Protein AF-A0A2H0YS61-F1 (afdb_monomer_lite)

Secondary structure (DSSP, 8-state):
-----HHHHHHHHHHHHHH---HHHHHHHHHHHHHHHHHTT-SS--HHHHHHHHHHHHHHHHT----

Foldseek 3Di:
DADADPLLVVVLVVCCVPVVDDPVLVVQLVVQQVVVCVVVVHPHRYSVSSVVSSVVVVVVVVVDPDD

Radius of gyration: 12.26 Å; chains: 1; bounding box: 33×25×31 Å

Sequence (67 aa):
YCRLDKKGVSLMTDLVNRLHISRRAIDRIIRLARTIADMRGAEHISYSDLAESAQFRVSQSEIFPGC

Structure (mmCIF, N/CA/C/O backbone):
data_AF-A0A2H0YS61-F1
#
_entry.id   AF-A0A2H0YS61-F1
#
loop_
_atom_site.group_PDB
_atom_site.id
_atom_site.type_symbol
_atom_site.label_atom_id
_atom_site.label_alt_id
_atom_site.label_comp_id
_atom_site.label_asym_id
_atom_site.label_entity_id
_atom_site.label_seq_id
_atom_site.pdbx_PDB_ins_code
_atom_site.Cartn_x
_atom_site.Cartn_y
_atom_site.Cartn_z
_atom_site.occupancy
_atom_site.B_iso_or_equiv
_atom_site.auth_seq_id
_atom_site.auth_comp_id
_atom_site.auth_asym_id
_atom_site.auth_atom_id
_atom_site.pdbx_PDB_model_num
ATOM 1 N N . TYR A 1 1 ? -2.978 -13.173 5.309 1.00 46.44 1 TYR A N 1
ATOM 2 C CA . TYR A 1 1 ? -3.640 -12.893 4.019 1.00 46.44 1 TYR A CA 1
ATOM 3 C C . TYR A 1 1 ? -4.505 -11.6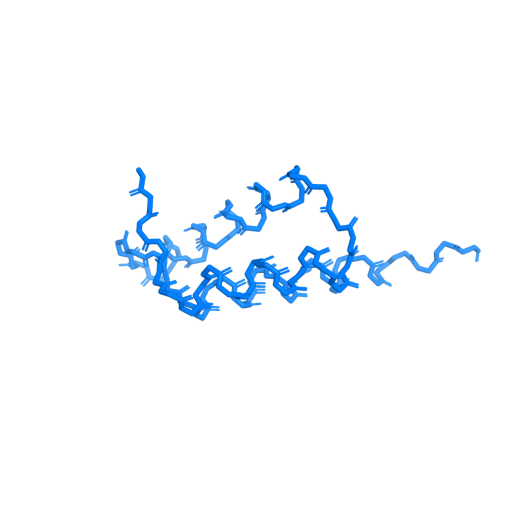53 4.179 1.00 46.44 1 TYR A C 1
ATOM 5 O O . TYR A 1 1 ? -5.490 -11.705 4.899 1.00 46.44 1 TYR A O 1
ATOM 13 N N . CYS A 1 2 ? -4.102 -10.525 3.589 1.00 55.03 2 CYS A N 1
ATOM 14 C CA . CYS A 1 2 ? -4.889 -9.289 3.605 1.00 55.03 2 CYS A CA 1
ATOM 15 C C . CYS A 1 2 ? -5.971 -9.376 2.522 1.00 55.03 2 CYS A C 1
ATOM 17 O O . CYS A 1 2 ? -5.643 -9.610 1.358 1.00 55.03 2 CYS A O 1
ATOM 19 N N . ARG A 1 3 ? -7.249 -9.217 2.884 1.00 59.88 3 ARG A N 1
ATOM 20 C CA . ARG A 1 3 ? -8.325 -9.073 1.897 1.00 59.88 3 ARG A CA 1
ATOM 21 C C . ARG A 1 3 ? -8.254 -7.658 1.336 1.00 59.88 3 ARG A C 1
ATOM 23 O O . ARG A 1 3 ? -8.696 -6.720 1.988 1.00 59.88 3 ARG A O 1
ATOM 30 N N . LEU A 1 4 ? -7.667 -7.515 0.150 1.00 68.12 4 LEU A N 1
ATOM 31 C CA . LEU A 1 4 ? -7.837 -6.294 -0.625 1.00 68.12 4 LEU A CA 1
ATOM 32 C C . LEU A 1 4 ? -9.291 -6.205 -1.074 1.00 68.12 4 LEU A C 1
ATOM 34 O O . LEU A 1 4 ? -9.852 -7.164 -1.606 1.00 68.12 4 LEU A O 1
ATOM 38 N N . ASP A 1 5 ? -9.873 -5.032 -0.879 1.00 74.62 5 ASP A N 1
ATOM 39 C CA . ASP A 1 5 ? -11.190 -4.733 -1.407 1.00 74.62 5 ASP A CA 1
ATOM 40 C C . ASP A 1 5 ? -11.151 -4.676 -2.947 1.00 74.62 5 ASP A C 1
ATOM 42 O O . ASP A 1 5 ? -10.087 -4.469 -3.543 1.00 74.62 5 ASP A O 1
ATOM 46 N N . LYS A 1 6 ? -12.301 -4.815 -3.619 1.00 77.94 6 LYS A N 1
ATOM 47 C CA . LYS A 1 6 ? -12.368 -4.843 -5.101 1.00 77.94 6 LYS A CA 1
ATOM 48 C C . LYS A 1 6 ? -11.66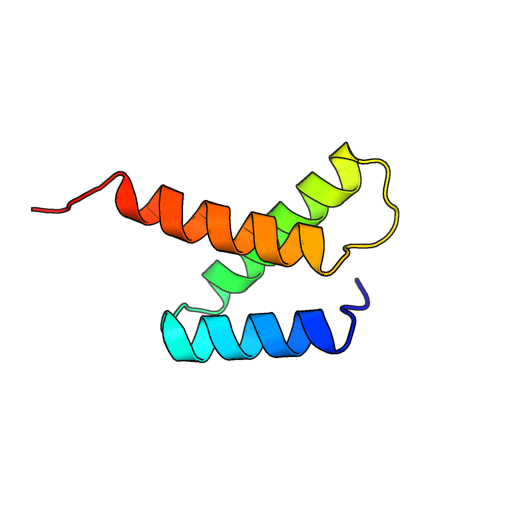3 -3.641 -5.749 1.00 77.94 6 LYS A C 1
ATOM 50 O O . LYS A 1 6 ? -11.010 -3.782 -6.781 1.00 77.94 6 LYS A O 1
ATOM 55 N N . LYS A 1 7 ? -11.745 -2.472 -5.1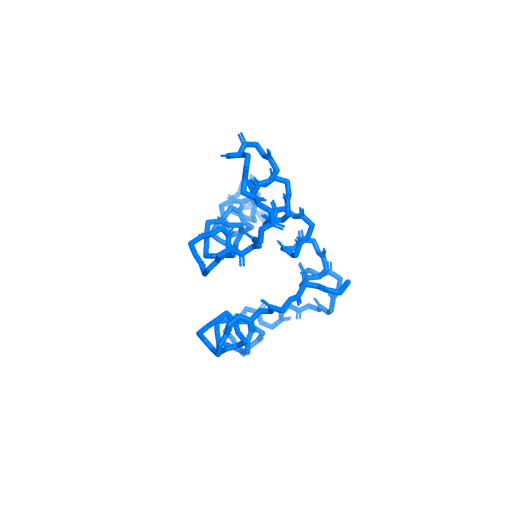05 1.00 81.31 7 LYS A N 1
ATOM 56 C CA . LYS A 1 7 ? -11.067 -1.239 -5.535 1.00 81.31 7 LYS A CA 1
ATOM 57 C C . LYS A 1 7 ? -9.542 -1.339 -5.445 1.00 81.31 7 LYS A C 1
ATOM 59 O O . LYS A 1 7 ? -8.849 -0.860 -6.335 1.00 81.31 7 LYS A O 1
ATOM 64 N N . GLY A 1 8 ? -9.020 -1.978 -4.398 1.00 81.94 8 GLY A N 1
ATOM 65 C CA . GLY A 1 8 ? -7.582 -2.184 -4.223 1.00 81.94 8 GLY A CA 1
ATOM 66 C C . GLY A 1 8 ? -7.008 -3.123 -5.281 1.00 81.94 8 GLY A C 1
ATOM 67 O O . GLY A 1 8 ? -5.937 -2.858 -5.817 1.00 81.94 8 GLY A O 1
ATOM 68 N N . VAL A 1 9 ? -7.754 -4.170 -5.646 1.00 83.00 9 VAL A N 1
ATOM 69 C CA . VAL A 1 9 ? -7.368 -5.075 -6.741 1.00 83.00 9 VAL A CA 1
ATOM 70 C C . VAL A 1 9 ? -7.323 -4.332 -8.077 1.00 83.00 9 VAL A C 1
ATOM 72 O O . VAL A 1 9 ? -6.315 -4.427 -8.772 1.00 83.00 9 VAL A O 1
ATOM 75 N N . SER A 1 10 ? -8.355 -3.543 -8.401 1.00 86.31 10 SER A N 1
ATOM 76 C CA . SER A 1 10 ? -8.379 -2.734 -9.631 1.00 86.31 10 SER A CA 1
ATOM 77 C C . SER A 1 10 ? -7.190 -1.778 -9.707 1.00 86.31 10 SER A C 1
ATOM 79 O O . SER A 1 10 ? -6.514 -1.721 -10.728 1.00 86.31 10 SER A O 1
ATOM 81 N N . LEU A 1 11 ? -6.874 -1.095 -8.602 1.00 84.44 11 LEU A N 1
ATOM 82 C CA . LEU A 1 11 ? -5.746 -0.168 -8.533 1.00 84.44 11 LEU A CA 1
ATOM 83 C C . LEU A 1 11 ? -4.408 -0.880 -8.769 1.00 84.44 11 LEU A C 1
ATOM 85 O O . LEU A 1 11 ? -3.557 -0.365 -9.489 1.00 84.44 11 LEU A O 1
ATOM 89 N N . MET A 1 12 ? -4.221 -2.085 -8.224 1.00 82.19 12 MET A N 1
ATOM 90 C CA . MET A 1 12 ? -3.020 -2.875 -8.507 1.00 82.19 12 MET A CA 1
ATOM 91 C C . MET A 1 12 ? -2.927 -3.279 -9.979 1.00 82.19 12 MET A C 1
ATOM 93 O O . MET A 1 12 ? -1.847 -3.190 -10.561 1.00 82.19 12 MET A O 1
ATOM 97 N N . THR A 1 13 ? -4.036 -3.699 -10.588 1.00 84.75 13 THR A N 1
ATOM 98 C CA . THR A 1 13 ? -4.084 -4.033 -12.016 1.00 84.75 13 THR A CA 1
ATOM 99 C C . THR A 1 13 ? -3.754 -2.815 -12.880 1.00 84.75 13 THR A C 1
ATOM 101 O O . THR A 1 13 ? -2.919 -2.915 -13.778 1.00 84.75 13 THR A O 1
ATOM 104 N N . ASP A 1 14 ? -4.318 -1.650 -12.561 1.00 86.31 14 ASP A N 1
ATOM 105 C CA . ASP A 1 14 ? -4.043 -0.399 -13.269 1.00 86.31 14 ASP A CA 1
ATOM 106 C C . ASP A 1 14 ? -2.582 0.030 -13.128 1.00 86.31 14 ASP A C 1
ATOM 108 O O . ASP A 1 14 ? -1.955 0.415 -14.111 1.00 86.31 14 ASP A O 1
ATOM 112 N N . LEU A 1 15 ? -1.991 -0.082 -11.936 1.00 83.00 15 LEU A N 1
ATOM 113 C CA . LEU A 1 15 ? -0.576 0.235 -11.724 1.00 83.00 15 LEU A CA 1
ATOM 114 C C . LEU A 1 15 ? 0.349 -0.672 -12.535 1.00 83.00 15 LEU A C 1
ATOM 116 O O . LEU A 1 15 ? 1.329 -0.193 -13.101 1.00 83.00 15 LEU A O 1
ATOM 120 N N . VAL A 1 16 ? 0.047 -1.968 -12.613 1.00 84.12 16 VAL A N 1
ATOM 121 C CA . VAL A 1 16 ? 0.820 -2.911 -13.433 1.00 84.12 16 VAL A CA 1
ATOM 122 C C . VAL A 1 16 ? 0.716 -2.556 -14.912 1.00 84.12 16 VAL A C 1
ATOM 124 O O . VAL A 1 16 ? 1.736 -2.537 -15.598 1.00 84.12 16 VAL A O 1
ATOM 127 N N . ASN A 1 17 ? -0.485 -2.216 -15.381 1.00 84.62 17 ASN A N 1
ATOM 128 C CA . ASN A 1 17 ? -0.719 -1.828 -16.769 1.00 84.62 17 ASN A CA 1
ATOM 129 C C . ASN A 1 17 ? -0.057 -0.490 -17.127 1.00 84.62 17 ASN A C 1
ATOM 131 O O . ASN A 1 17 ? 0.477 -0.355 -18.220 1.00 84.62 17 ASN A O 1
ATOM 135 N N . ARG A 1 18 ? -0.082 0.498 -16.221 1.00 81.75 18 ARG A N 1
ATOM 136 C CA . ARG A 1 18 ? 0.417 1.860 -16.485 1.00 81.75 18 ARG A CA 1
ATOM 137 C C . ARG A 1 18 ? 1.916 2.019 -16.260 1.00 81.75 18 ARG A C 1
ATOM 139 O O . ARG A 1 18 ? 2.553 2.781 -16.975 1.00 81.75 18 ARG A O 1
ATOM 146 N N . LEU A 1 19 ? 2.471 1.350 -15.251 1.00 76.88 19 LEU A N 1
ATOM 147 C CA . LEU A 1 19 ? 3.870 1.523 -14.842 1.00 76.88 19 LEU A CA 1
ATOM 148 C C . LEU A 1 19 ? 4.768 0.353 -15.274 1.00 76.88 19 LEU A C 1
ATOM 150 O O . LEU A 1 19 ? 5.965 0.387 -14.999 1.00 76.88 19 LEU A O 1
ATOM 154 N N . HIS A 1 20 ? 4.207 -0.695 -15.896 1.00 80.12 20 HIS A N 1
ATOM 155 C CA . HIS A 1 20 ? 4.917 -1.915 -16.315 1.00 80.12 20 HIS A CA 1
ATOM 156 C C . HIS A 1 20 ? 5.842 -2.491 -15.227 1.00 80.12 20 HIS A C 1
ATOM 158 O O . HIS A 1 20 ? 6.935 -2.998 -15.485 1.00 80.12 20 HIS A O 1
ATOM 164 N N . ILE A 1 21 ? 5.410 -2.392 -13.968 1.00 78.19 21 ILE A N 1
ATOM 165 C CA . ILE A 1 21 ? 6.220 -2.772 -12.815 1.00 78.19 21 ILE A CA 1
ATOM 166 C C . ILE A 1 21 ? 6.152 -4.276 -12.540 1.00 78.19 21 ILE A C 1
ATOM 168 O O . ILE A 1 21 ? 5.108 -4.916 -12.635 1.00 78.19 21 ILE A O 1
ATOM 172 N N . SER A 1 22 ? 7.287 -4.849 -12.136 1.00 83.69 22 SER A N 1
ATOM 173 C CA . SER A 1 22 ? 7.383 -6.274 -11.813 1.00 83.69 22 SER A CA 1
ATOM 174 C C . SER A 1 22 ? 6.659 -6.635 -10.513 1.00 83.69 22 SER A C 1
ATOM 176 O O . SER A 1 22 ? 6.441 -5.789 -9.642 1.00 83.69 22 SER A O 1
ATOM 178 N N . ARG A 1 23 ? 6.377 -7.933 -10.316 1.00 79.38 23 ARG A N 1
ATOM 179 C CA . ARG A 1 23 ? 5.792 -8.473 -9.071 1.00 79.38 23 ARG A CA 1
ATOM 180 C C . ARG A 1 23 ? 6.519 -7.975 -7.810 1.00 79.38 23 ARG A C 1
ATOM 182 O O . ARG A 1 23 ? 5.873 -7.636 -6.831 1.00 79.38 23 ARG A O 1
ATOM 189 N N . ARG A 1 24 ? 7.846 -7.800 -7.866 1.00 83.62 24 ARG A N 1
ATOM 190 C CA . ARG A 1 24 ? 8.655 -7.273 -6.747 1.00 83.62 24 ARG A CA 1
ATOM 191 C C . ARG A 1 24 ? 8.288 -5.845 -6.337 1.00 83.62 24 ARG A C 1
ATOM 193 O O . ARG A 1 24 ? 8.473 -5.464 -5.182 1.00 83.62 24 ARG A O 1
ATOM 200 N N . ALA A 1 25 ? 7.860 -5.017 -7.286 1.00 83.00 25 ALA A N 1
ATOM 201 C CA . ALA A 1 25 ? 7.384 -3.670 -6.995 1.00 83.00 25 ALA A CA 1
ATOM 202 C C . ALA A 1 25 ? 6.016 -3.721 -6.308 1.00 83.00 25 ALA A C 1
ATOM 204 O O . ALA A 1 25 ? 5.820 -3.025 -5.318 1.00 83.00 25 ALA A O 1
ATOM 205 N N . ILE A 1 26 ? 5.129 -4.606 -6.774 1.00 84.75 26 ILE A N 1
ATOM 206 C CA . ILE A 1 26 ? 3.829 -4.865 -6.144 1.00 84.75 26 ILE A CA 1
ATOM 207 C C . ILE A 1 26 ? 4.028 -5.332 -4.698 1.00 84.75 26 ILE A C 1
ATOM 209 O O . ILE A 1 26 ? 3.453 -4.747 -3.788 1.00 84.75 26 ILE A O 1
ATOM 213 N N . ASP A 1 27 ? 4.917 -6.298 -4.456 1.00 86.50 27 ASP A N 1
ATOM 214 C CA . ASP A 1 27 ? 5.205 -6.804 -3.106 1.00 86.50 27 ASP A CA 1
ATOM 215 C C . ASP A 1 27 ? 5.763 -5.720 -2.171 1.00 86.50 27 ASP A C 1
ATOM 217 O O . ASP A 1 27 ? 5.581 -5.775 -0.953 1.00 86.50 27 ASP A O 1
ATOM 221 N N . ARG A 1 28 ? 6.468 -4.720 -2.717 1.00 87.00 28 ARG A N 1
ATOM 222 C CA . ARG A 1 28 ? 6.894 -3.541 -1.950 1.00 87.00 28 ARG A CA 1
ATOM 223 C C . ARG A 1 28 ? 5.725 -2.619 -1.629 1.00 87.00 28 ARG A C 1
ATOM 225 O O . ARG A 1 28 ? 5.632 -2.193 -0.486 1.00 87.00 28 ARG A O 1
ATOM 232 N N . ILE A 1 29 ? 4.840 -2.356 -2.591 1.00 86.88 29 ILE A N 1
ATOM 233 C CA . ILE A 1 29 ? 3.632 -1.544 -2.380 1.00 86.88 29 ILE A CA 1
ATOM 234 C C . ILE A 1 29 ? 2.750 -2.184 -1.303 1.00 86.88 29 ILE A C 1
ATOM 236 O O . ILE A 1 29 ? 2.295 -1.484 -0.409 1.00 86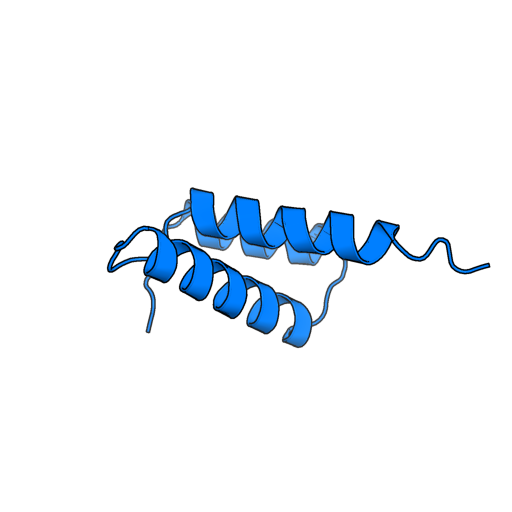.88 29 ILE A O 1
ATOM 240 N N . ILE A 1 30 ? 2.574 -3.510 -1.321 1.00 86.44 30 ILE A N 1
ATOM 241 C CA . ILE A 1 30 ? 1.796 -4.229 -0.295 1.00 86.44 30 ILE A CA 1
ATOM 242 C C . ILE A 1 30 ? 2.440 -4.083 1.086 1.00 86.44 30 ILE A C 1
ATOM 244 O O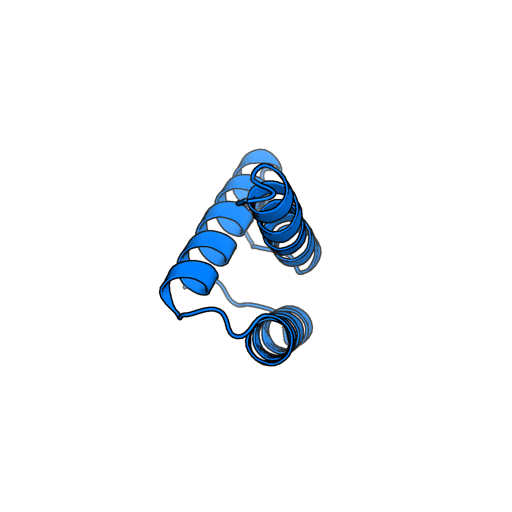 . ILE A 1 30 ? 1.736 -3.853 2.066 1.00 86.44 30 ILE A O 1
ATOM 248 N N . ARG A 1 31 ? 3.771 -4.200 1.180 1.00 88.44 31 ARG A N 1
ATOM 249 C CA . ARG A 1 31 ? 4.485 -4.017 2.452 1.00 88.44 31 ARG A CA 1
ATOM 250 C C . ARG A 1 31 ? 4.378 -2.590 2.976 1.00 88.44 31 ARG A C 1
ATOM 252 O O . ARG A 1 31 ? 4.087 -2.423 4.151 1.00 88.44 31 ARG A O 1
ATOM 259 N N . LEU A 1 32 ? 4.556 -1.591 2.114 1.00 89.31 32 LEU A N 1
ATOM 260 C CA . LEU A 1 32 ? 4.371 -0.182 2.471 1.00 89.31 32 LEU A CA 1
ATOM 261 C C . LEU A 1 32 ? 2.941 0.082 2.943 1.00 89.31 32 LEU A C 1
ATOM 263 O O . LEU A 1 32 ? 2.758 0.659 4.007 1.00 89.31 32 LEU A O 1
ATOM 267 N N . ALA A 1 33 ? 1.943 -0.438 2.225 1.00 89.31 33 ALA A N 1
ATOM 268 C CA . ALA A 1 33 ? 0.539 -0.268 2.586 1.00 89.31 33 ALA A CA 1
ATOM 269 C C . ALA A 1 33 ? 0.234 -0.911 3.938 1.00 89.31 33 ALA A C 1
ATOM 271 O O . ALA A 1 33 ? -0.523 -0.358 4.732 1.00 89.31 33 ALA A O 1
ATOM 272 N N . ARG A 1 34 ? 0.875 -2.050 4.233 1.00 88.81 34 ARG A N 1
ATOM 273 C CA . ARG A 1 34 ? 0.795 -2.681 5.548 1.00 88.81 34 ARG A CA 1
ATOM 274 C C . ARG A 1 34 ? 1.423 -1.810 6.629 1.00 88.81 34 ARG A C 1
ATOM 276 O O . ARG A 1 34 ? 0.786 -1.600 7.647 1.00 88.81 34 ARG A O 1
ATOM 283 N N . THR A 1 35 ? 2.610 -1.258 6.394 1.00 91.12 35 THR A N 1
ATOM 284 C CA . THR A 1 35 ? 3.268 -0.351 7.343 1.00 91.12 35 THR A CA 1
ATOM 285 C C . THR A 1 35 ? 2.435 0.904 7.607 1.00 91.12 35 THR A C 1
ATOM 287 O O . THR A 1 35 ? 2.311 1.305 8.756 1.00 91.12 35 THR A O 1
ATOM 290 N N . ILE A 1 36 ? 1.822 1.502 6.582 1.00 89.44 36 ILE A N 1
ATOM 291 C CA . ILE A 1 36 ? 0.927 2.659 6.748 1.00 89.44 36 ILE A CA 1
ATOM 292 C C . ILE A 1 36 ? -0.306 2.279 7.574 1.00 89.44 36 ILE A C 1
ATOM 294 O O . ILE A 1 36 ? -0.647 2.989 8.519 1.00 89.44 36 ILE A O 1
ATOM 298 N N . ALA A 1 37 ? -0.939 1.143 7.271 1.00 89.25 37 ALA A N 1
ATOM 299 C CA . ALA A 1 37 ? -2.075 0.650 8.046 1.00 89.25 37 ALA A CA 1
ATOM 300 C C . ALA A 1 37 ? -1.691 0.385 9.513 1.00 89.25 37 ALA A C 1
ATOM 302 O O . ALA A 1 37 ? -2.388 0.839 10.421 1.00 89.25 37 ALA A O 1
ATOM 303 N N . ASP A 1 38 ? -0.545 -0.261 9.743 1.00 89.50 38 ASP A N 1
ATOM 304 C CA . ASP A 1 38 ? -0.021 -0.538 11.081 1.00 89.50 38 ASP A CA 1
ATOM 305 C C . ASP A 1 38 ? 0.271 0.779 11.839 1.00 89.50 38 ASP A C 1
ATOM 307 O O . ASP A 1 38 ? -0.093 0.905 13.007 1.00 89.50 38 ASP A O 1
ATOM 311 N N . MET A 1 39 ? 0.831 1.804 11.178 1.00 89.44 39 MET A N 1
ATOM 312 C CA . MET A 1 39 ? 1.053 3.135 11.776 1.00 89.44 39 MET A CA 1
ATOM 313 C C . MET A 1 39 ? -0.247 3.857 12.150 1.00 89.44 39 MET A C 1
ATOM 315 O O . MET A 1 39 ? -0.267 4.638 13.099 1.00 89.44 39 MET A O 1
ATOM 319 N N . ARG A 1 40 ? -1.341 3.604 11.427 1.00 87.06 40 ARG A N 1
ATOM 320 C CA . ARG A 1 40 ? -2.669 4.165 11.726 1.00 87.06 40 ARG A CA 1
ATOM 321 C C . ARG A 1 40 ? -3.443 3.349 12.763 1.00 87.06 40 ARG A C 1
ATOM 323 O O . ARG A 1 40 ? -4.548 3.742 13.126 1.00 87.06 40 ARG A O 1
ATOM 330 N N . GLY A 1 41 ? -2.894 2.222 13.223 1.00 86.81 41 GLY A N 1
ATOM 331 C CA . GLY A 1 41 ? -3.592 1.285 14.102 1.00 86.81 41 GLY A CA 1
ATOM 332 C C . GLY A 1 41 ? -4.749 0.553 13.415 1.00 86.81 41 GLY A C 1
ATOM 333 O O . GLY A 1 41 ? -5.670 0.093 14.085 1.00 86.81 41 GLY A O 1
ATOM 334 N N . ALA A 1 42 ? -4.738 0.463 12.082 1.00 84.00 42 ALA A N 1
ATOM 335 C CA . ALA A 1 42 ? -5.758 -0.237 11.315 1.00 84.00 42 ALA A CA 1
ATOM 336 C C . ALA A 1 42 ? -5.393 -1.723 11.165 1.00 84.00 42 ALA A C 1
ATOM 338 O O . ALA A 1 42 ? -4.336 -2.071 10.643 1.00 84.00 42 ALA A O 1
ATOM 339 N N . GLU A 1 43 ? -6.296 -2.627 11.556 1.00 80.94 43 GLU A N 1
ATOM 340 C CA . GLU A 1 43 ? -6.076 -4.076 11.397 1.00 80.94 43 GLU A CA 1
ATOM 341 C C . GLU A 1 43 ? -6.030 -4.513 9.919 1.00 80.94 43 GLU A C 1
ATOM 343 O O . GLU A 1 43 ? -5.361 -5.492 9.552 1.00 80.94 43 GLU A O 1
ATOM 348 N N . HIS A 1 44 ? -6.715 -3.758 9.056 1.00 83.12 44 HIS A N 1
ATOM 349 C CA . HIS A 1 44 ? -6.891 -4.049 7.639 1.00 83.12 44 HIS A CA 1
ATOM 350 C C . HIS A 1 44 ? -6.296 -2.952 6.756 1.00 83.12 44 HIS A C 1
ATOM 352 O O . HIS A 1 44 ? -6.448 -1.766 7.033 1.00 83.12 44 HIS A O 1
ATOM 358 N N . ILE A 1 45 ? -5.668 -3.365 5.650 1.00 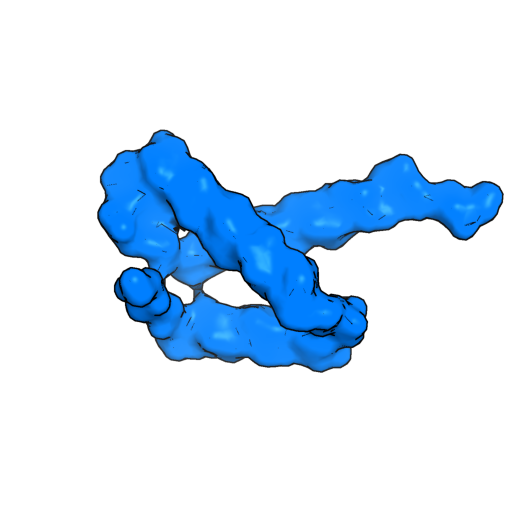85.56 45 ILE A N 1
ATOM 359 C CA . ILE A 1 45 ? -5.179 -2.444 4.619 1.00 85.56 45 ILE A CA 1
ATOM 360 C C . ILE A 1 45 ? -6.382 -1.879 3.868 1.00 85.56 45 ILE A C 1
ATOM 362 O O . ILE A 1 45 ? -7.142 -2.633 3.252 1.00 85.56 45 ILE A O 1
ATOM 366 N N . SER A 1 46 ? -6.539 -0.560 3.892 1.00 84.56 46 SER A N 1
ATOM 367 C CA . SER A 1 46 ? -7.576 0.127 3.133 1.00 84.56 46 SER A CA 1
ATOM 368 C C . SER A 1 46 ? -7.103 0.473 1.718 1.00 84.56 46 SER A C 1
ATOM 370 O O . SER A 1 46 ? -5.911 0.469 1.399 1.00 84.56 46 SER A O 1
ATOM 372 N N . TYR A 1 47 ? -8.055 0.812 0.845 1.00 85.31 47 TYR A N 1
ATOM 373 C CA . TYR A 1 47 ? -7.748 1.367 -0.476 1.00 85.31 47 TYR A CA 1
ATOM 374 C C . TYR A 1 47 ? -6.840 2.604 -0.383 1.00 85.31 47 TYR A C 1
ATOM 376 O O . TYR A 1 47 ? -5.936 2.762 -1.201 1.00 85.31 47 TYR A O 1
ATOM 384 N N . SER A 1 48 ? -7.060 3.454 0.623 1.00 86.25 48 SER A N 1
ATOM 385 C CA . SER A 1 48 ? -6.285 4.678 0.821 1.00 86.25 48 SER A CA 1
ATOM 386 C C . SER A 1 48 ? -4.816 4.373 1.102 1.00 86.25 48 SER A C 1
ATOM 388 O O . SER A 1 48 ? -3.954 4.979 0.478 1.00 86.25 48 SER A O 1
ATOM 390 N N . ASP A 1 49 ? -4.527 3.378 1.946 1.00 88.38 49 ASP A N 1
ATOM 391 C CA . ASP A 1 49 ? -3.145 3.009 2.290 1.00 88.38 49 ASP A CA 1
ATOM 392 C C . ASP A 1 49 ? -2.402 2.422 1.073 1.00 88.38 49 ASP A C 1
ATOM 394 O O . ASP A 1 49 ? -1.205 2.647 0.885 1.00 88.38 49 ASP A O 1
ATOM 398 N N . LEU A 1 50 ? -3.117 1.702 0.198 1.00 86.81 50 LEU A N 1
ATOM 399 C CA . LEU A 1 50 ? -2.590 1.210 -1.082 1.00 86.81 50 LEU A CA 1
ATOM 400 C C . LEU A 1 50 ? -2.301 2.335 -2.072 1.00 86.81 50 LEU A C 1
ATOM 402 O O . LEU A 1 50 ? -1.244 2.323 -2.704 1.00 86.81 50 LEU A O 1
ATOM 406 N N . ALA A 1 51 ? -3.226 3.284 -2.219 1.00 86.50 51 ALA A N 1
ATOM 407 C CA . ALA A 1 51 ? -3.056 4.430 -3.105 1.00 86.50 51 ALA A CA 1
ATOM 408 C C . ALA A 1 51 ? -1.870 5.294 -2.654 1.00 86.50 51 ALA A C 1
ATOM 410 O O . ALA A 1 51 ? -1.007 5.628 -3.462 1.00 86.50 51 ALA A O 1
ATOM 411 N N . GLU A 1 52 ? -1.777 5.563 -1.353 1.00 85.50 52 GLU A N 1
ATOM 412 C CA . GLU A 1 52 ? -0.690 6.321 -0.737 1.00 85.50 52 GLU A CA 1
ATOM 413 C C . GLU A 1 52 ? 0.663 5.623 -0.939 1.00 85.50 52 GLU A C 1
ATOM 415 O O . GLU A 1 52 ? 1.626 6.231 -1.409 1.00 85.50 52 GLU A O 1
ATOM 420 N N . SER A 1 53 ? 0.712 4.306 -0.727 1.00 88.62 53 SER A N 1
ATOM 421 C CA . SER A 1 53 ? 1.914 3.494 -0.965 1.00 88.62 53 SER A CA 1
ATOM 422 C C . SER A 1 53 ? 2.344 3.455 -2.429 1.00 88.62 53 SER A C 1
ATOM 424 O O . SER A 1 53 ? 3.539 3.476 -2.734 1.00 88.62 53 SER A O 1
ATOM 426 N N . ALA A 1 54 ? 1.383 3.377 -3.350 1.00 84.19 54 ALA A N 1
ATOM 427 C CA . ALA A 1 54 ? 1.655 3.408 -4.780 1.00 84.19 54 ALA A CA 1
ATOM 428 C C . ALA A 1 54 ? 2.207 4.773 -5.215 1.00 84.19 54 ALA A C 1
ATOM 430 O O . ALA A 1 54 ? 3.192 4.826 -5.956 1.00 84.19 54 ALA A O 1
ATOM 431 N N . GLN A 1 55 ? 1.627 5.864 -4.706 1.00 81.00 55 GLN A N 1
ATOM 432 C CA . GLN A 1 55 ? 2.064 7.235 -4.970 1.00 81.00 55 GLN A CA 1
ATOM 433 C C . GLN A 1 55 ? 3.488 7.483 -4.452 1.00 81.00 55 GLN A C 1
ATOM 435 O O . GLN A 1 55 ? 4.314 8.068 -5.155 1.00 81.00 55 GLN A O 1
ATOM 440 N N . PHE A 1 56 ? 3.812 6.953 -3.269 1.00 79.25 56 PHE A N 1
ATOM 441 C CA . PHE A 1 56 ? 5.148 7.039 -2.675 1.00 79.25 56 PHE A CA 1
ATOM 442 C C . PHE A 1 56 ? 6.232 6.441 -3.586 1.00 79.25 56 PHE A C 1
ATOM 444 O O . PHE A 1 56 ? 7.368 6.910 -3.629 1.00 79.25 56 PHE A O 1
ATOM 451 N N . ARG A 1 57 ? 5.874 5.415 -4.367 1.00 71.75 57 ARG A N 1
ATOM 452 C CA . ARG A 1 57 ? 6.774 4.729 -5.300 1.00 71.75 57 ARG A CA 1
ATOM 453 C C . ARG A 1 57 ? 7.058 5.556 -6.554 1.00 71.75 57 ARG A C 1
ATOM 455 O O . ARG A 1 57 ? 8.186 5.506 -7.030 1.00 71.75 57 ARG A O 1
ATOM 462 N N . VAL A 1 58 ? 6.068 6.302 -7.055 1.00 63.62 58 VAL A N 1
ATOM 463 C CA . VAL A 1 58 ? 6.244 7.248 -8.174 1.00 63.62 58 VAL A CA 1
ATOM 464 C C . VAL A 1 58 ? 7.204 8.357 -7.755 1.00 63.62 58 VAL A C 1
ATOM 466 O O . VAL A 1 58 ? 8.196 8.596 -8.437 1.00 63.62 58 VAL A O 1
ATOM 469 N N . SER A 1 59 ? 6.987 8.925 -6.569 1.00 59.34 59 SER A N 1
ATOM 470 C CA . SER A 1 59 ? 7.849 9.984 -6.045 1.00 59.34 59 SER A CA 1
ATOM 471 C C . SER A 1 59 ? 9.274 9.484 -5.758 1.00 59.34 59 SER A C 1
ATOM 473 O O . SER A 1 59 ? 10.243 10.162 -6.080 1.00 59.34 59 SER A O 1
ATOM 475 N N . GLN A 1 60 ? 9.445 8.249 -5.262 1.00 56.94 60 GLN A N 1
ATOM 476 C CA . GLN A 1 60 ? 10.783 7.669 -5.078 1.00 56.94 60 GLN A CA 1
ATOM 477 C C . GLN A 1 60 ? 11.519 7.425 -6.410 1.00 56.94 60 GLN A C 1
ATOM 479 O O . GLN A 1 60 ? 12.744 7.517 -6.450 1.00 56.94 60 GLN A O 1
ATOM 484 N N . SER A 1 61 ? 10.801 7.113 -7.496 1.00 55.59 61 SER A N 1
ATOM 485 C CA . SER A 1 61 ? 11.409 6.988 -8.828 1.00 55.59 61 SER A CA 1
ATOM 486 C C . SER A 1 61 ? 11.740 8.328 -9.489 1.00 55.59 61 SER A C 1
ATOM 488 O O . SER A 1 61 ? 12.606 8.349 -10.354 1.00 55.59 61 SER A O 1
ATOM 490 N N . GLU A 1 62 ? 11.115 9.432 -9.075 1.00 51.69 62 GLU A N 1
ATOM 491 C CA . GLU A 1 62 ? 11.422 10.779 -9.586 1.00 51.69 62 GLU A CA 1
ATOM 492 C C . GLU A 1 62 ? 12.674 11.401 -8.942 1.00 51.69 62 GLU A C 1
ATOM 494 O O . GLU A 1 62 ? 13.224 12.358 -9.477 1.00 51.69 62 GLU A O 1
ATOM 499 N N . ILE A 1 63 ? 13.180 10.841 -7.835 1.00 49.91 63 ILE A N 1
ATOM 500 C CA . ILE A 1 63 ? 14.373 11.363 -7.134 1.00 49.91 63 ILE A CA 1
ATOM 501 C C . ILE A 1 63 ? 15.689 11.036 -7.868 1.00 49.91 63 ILE A C 1
ATOM 503 O O . ILE A 1 63 ? 16.729 11.612 -7.562 1.00 49.91 63 ILE A O 1
ATOM 507 N N . PHE A 1 64 ? 15.657 10.190 -8.897 1.00 47.28 64 PHE A N 1
ATOM 508 C CA . PHE A 1 64 ? 16.757 10.091 -9.854 1.00 47.28 64 PHE A CA 1
ATOM 509 C C . PHE A 1 64 ? 16.239 10.390 -11.262 1.00 47.28 64 PHE A C 1
ATOM 511 O O . PHE A 1 64 ? 15.839 9.460 -11.969 1.00 47.28 64 PHE A O 1
ATOM 518 N N . PRO A 1 65 ? 16.295 11.656 -11.722 1.00 45.56 65 PRO A N 1
ATOM 519 C CA . PRO A 1 65 ? 16.460 11.908 -13.142 1.00 45.56 65 PRO A CA 1
ATOM 520 C C . PRO A 1 65 ? 17.822 11.317 -13.524 1.00 45.56 65 PRO A C 1
ATOM 522 O O . PRO A 1 65 ? 18.866 11.938 -13.374 1.00 45.56 65 PRO A O 1
ATOM 525 N N . GLY A 1 66 ? 17.825 10.045 -13.911 1.00 57.97 66 GLY A N 1
ATOM 526 C CA . GLY A 1 66 ? 18.993 9.397 -14.478 1.00 57.97 66 GLY A CA 1
ATOM 527 C C . GLY A 1 66 ? 19.166 9.849 -15.918 1.00 57.97 66 GLY A C 1
ATOM 528 O O . GLY A 1 66 ? 18.685 9.170 -16.823 1.00 57.97 66 GLY A O 1
ATOM 529 N N . CYS A 1 67 ? 19.839 10.982 -16.105 1.00 44.69 67 CYS A N 1
ATOM 530 C CA . CYS A 1 67 ? 21.065 11.042 -16.894 1.00 44.69 67 CYS A CA 1
ATOM 531 C C . CYS A 1 67 ? 21.909 12.239 -16.448 1.00 44.69 67 CYS A C 1
ATOM 533 O O . CYS A 1 67 ? 21.336 13.343 -16.320 1.00 44.69 67 CYS A O 1
#

InterPro domains:
  IPR025158 Mg chelatase-related protein, C-terminal domain [PF13335] (1-57)
  IPR027417 P-loop containing nucleoside triphosphate hydrolase [G3DSA:3.40.50.300] (1-63)

pLDDT: mean 78.13, std 13.07, range [44.69, 91.12]

Organism: NCBI:txid2014245